Protein AF-A0A1D7UCL5-F1 (afdb_monomer_lite)

Sequence (82 aa):
MACDASAKAMAAKLHERCNEPLQAITLIGQCMTKALFAGNSAVVLFWALVHAHYRVAALYGDTESPIAQLSEIVIPDPYGND

pLDDT: mean 80.28, std 16.42, range [49.03, 97.94]

Radius of gyration: 16.04 Å; chains: 1; bounding box: 40×43×25 Å

Structure (mmCIF, N/CA/C/O backbone):
data_AF-A0A1D7UCL5-F1
#
_entry.id   AF-A0A1D7UCL5-F1
#
loop_
_atom_site.group_PDB
_atom_site.id
_atom_site.type_symbol
_atom_site.label_atom_id
_atom_site.label_alt_id
_atom_site.label_comp_id
_atom_site.label_asym_id
_atom_site.label_entity_id
_atom_site.label_seq_id
_atom_site.pdbx_PDB_ins_code
_atom_site.Cartn_x
_atom_site.Cartn_y
_atom_site.Cartn_z
_atom_site.occupancy
_atom_site.B_iso_or_equiv
_atom_site.auth_seq_id
_atom_site.auth_comp_id
_atom_site.auth_asym_id
_atom_site.auth_atom_id
_atom_site.pdbx_PDB_model_num
ATOM 1 N N . MET A 1 1 ? -3.777 -9.745 -15.128 1.00 49.03 1 MET A N 1
ATOM 2 C CA . MET A 1 1 ? -2.504 -9.210 -15.662 1.00 49.03 1 MET A CA 1
ATOM 3 C C . MET A 1 1 ? -2.477 -7.676 -15.803 1.00 49.03 1 MET A C 1
ATOM 5 O O . MET A 1 1 ? -1.400 -7.113 -15.722 1.00 49.03 1 MET A O 1
ATOM 9 N N . ALA A 1 2 ? -3.616 -6.968 -15.922 1.00 59.34 2 ALA A N 1
ATOM 10 C CA . ALA A 1 2 ? -3.639 -5.494 -16.014 1.00 59.34 2 ALA A CA 1
ATOM 11 C C . ALA A 1 2 ? -3.351 -4.737 -14.690 1.00 59.34 2 ALA A C 1
ATOM 13 O O . ALA A 1 2 ? -2.764 -3.660 -14.721 1.00 59.34 2 ALA A O 1
ATOM 14 N N . CYS A 1 3 ? -3.722 -5.301 -13.531 1.00 70.31 3 CYS A N 1
ATOM 15 C CA . CYS A 1 3 ? -3.555 -4.652 -12.216 1.00 70.31 3 CYS A CA 1
ATOM 16 C C . CYS A 1 3 ? -2.075 -4.435 -11.833 1.00 70.31 3 CYS A C 1
ATOM 18 O O . CYS A 1 3 ? -1.728 -3.413 -11.247 1.00 70.31 3 CYS A O 1
ATOM 20 N N . ASP A 1 4 ? -1.197 -5.361 -12.228 1.00 81.38 4 ASP A N 1
ATOM 21 C CA . ASP A 1 4 ? 0.231 -5.319 -11.898 1.00 81.38 4 ASP A CA 1
ATOM 22 C C . ASP A 1 4 ? 0.982 -4.209 -12.656 1.00 81.38 4 ASP A C 1
ATOM 24 O O . ASP A 1 4 ? 1.685 -3.402 -12.050 1.00 81.38 4 ASP A O 1
ATOM 28 N N . ALA A 1 5 ? 0.744 -4.075 -13.966 1.00 85.94 5 ALA A N 1
ATOM 29 C CA . ALA A 1 5 ? 1.332 -3.000 -14.768 1.00 85.94 5 ALA A CA 1
ATOM 30 C C . ALA A 1 5 ? 0.905 -1.605 -14.270 1.00 85.94 5 ALA A C 1
ATOM 32 O O . ALA A 1 5 ? 1.722 -0.685 -14.202 1.00 85.94 5 ALA A O 1
ATOM 33 N N . SER A 1 6 ? -0.363 -1.448 -13.867 1.00 90.50 6 SER A N 1
ATOM 34 C CA . SER A 1 6 ? -0.854 -0.205 -13.260 1.00 90.50 6 SER A CA 1
ATOM 35 C C . SER A 1 6 ? -0.220 0.071 -11.895 1.00 90.50 6 SER A C 1
ATOM 37 O O . SER A 1 6 ? 0.117 1.220 -11.605 1.00 90.50 6 SER A O 1
ATOM 39 N N . ALA A 1 7 ? -0.023 -0.961 -11.069 1.00 90.75 7 ALA A N 1
ATOM 40 C CA . ALA A 1 7 ? 0.632 -0.827 -9.771 1.00 90.75 7 ALA A CA 1
ATOM 41 C C . ALA A 1 7 ? 2.105 -0.413 -9.921 1.00 90.75 7 ALA A C 1
ATOM 43 O O . ALA A 1 7 ? 2.561 0.515 -9.251 1.00 90.75 7 ALA A O 1
ATOM 44 N N . LYS A 1 8 ? 2.824 -1.018 -10.872 1.00 90.31 8 LYS A N 1
ATOM 45 C CA . LYS A 1 8 ? 4.207 -0.656 -11.202 1.00 90.31 8 LYS A CA 1
ATOM 46 C C . LYS A 1 8 ? 4.330 0.789 -11.693 1.00 90.31 8 LYS A C 1
ATOM 48 O O . LYS A 1 8 ? 5.201 1.524 -11.234 1.00 90.31 8 LYS A O 1
ATOM 53 N N . ALA A 1 9 ? 3.433 1.229 -12.578 1.00 92.19 9 ALA A N 1
ATOM 54 C CA . ALA A 1 9 ? 3.418 2.612 -13.057 1.00 92.19 9 ALA A CA 1
ATOM 55 C C . ALA A 1 9 ? 3.128 3.619 -11.930 1.00 92.19 9 ALA A C 1
ATOM 57 O O . ALA A 1 9 ? 3.714 4.699 -11.893 1.00 92.19 9 ALA A O 1
ATOM 58 N N . MET A 1 10 ? 2.240 3.274 -10.992 1.00 94.12 10 MET A N 1
ATOM 59 C CA . MET A 1 10 ? 1.978 4.109 -9.819 1.00 94.12 10 MET A CA 1
ATOM 60 C C . MET A 1 10 ? 3.193 4.181 -8.887 1.00 94.12 10 MET A C 1
ATOM 62 O O . MET A 1 10 ? 3.524 5.263 -8.411 1.00 94.12 10 MET A O 1
ATOM 66 N N . ALA A 1 11 ? 3.886 3.064 -8.662 1.00 92.25 11 ALA A N 1
ATOM 67 C CA . ALA A 1 11 ? 5.109 3.040 -7.865 1.00 92.25 11 ALA A CA 1
ATOM 68 C C . ALA A 1 11 ? 6.201 3.953 -8.452 1.00 92.25 11 ALA A C 1
ATOM 70 O O . ALA A 1 11 ? 6.815 4.716 -7.710 1.00 92.25 11 ALA A O 1
ATOM 71 N N . ALA A 1 12 ? 6.387 3.949 -9.778 1.00 91.00 12 ALA A N 1
ATOM 72 C CA . ALA A 1 12 ? 7.315 4.860 -10.454 1.00 91.00 12 ALA A CA 1
ATOM 73 C C . ALA A 1 12 ? 6.927 6.337 -10.255 1.00 91.00 12 ALA A C 1
ATOM 75 O O . ALA A 1 12 ? 7.760 7.149 -9.862 1.00 91.00 12 ALA A O 1
ATOM 76 N N . LYS A 1 13 ? 5.639 6.674 -10.407 1.00 93.06 13 LYS A N 1
ATOM 77 C CA . LYS A 1 13 ? 5.137 8.035 -10.140 1.00 93.06 13 LYS A CA 1
ATOM 78 C C . LYS A 1 13 ? 5.357 8.479 -8.696 1.00 93.06 13 LYS A C 1
ATOM 80 O O . LYS A 1 13 ? 5.563 9.662 -8.449 1.00 93.06 13 LYS A O 1
ATOM 85 N N . LEU A 1 14 ? 5.272 7.561 -7.733 1.00 91.69 14 LEU A N 1
ATOM 86 C CA . LEU A 1 14 ? 5.555 7.875 -6.333 1.00 91.69 14 LEU A CA 1
ATOM 87 C C . LEU A 1 14 ? 7.041 8.154 -6.105 1.00 91.69 14 LEU A C 1
ATOM 89 O O . LEU A 1 14 ? 7.347 9.066 -5.347 1.00 91.69 14 LEU A O 1
ATOM 93 N N . HIS A 1 15 ? 7.941 7.437 -6.784 1.00 87.81 15 HIS A N 1
ATOM 94 C CA . HIS A 1 15 ? 9.377 7.749 -6.762 1.00 87.81 15 HIS A CA 1
ATOM 95 C C . HIS A 1 15 ? 9.679 9.129 -7.348 1.00 87.81 15 HIS A C 1
ATOM 97 O O . HIS A 1 15 ? 10.470 9.868 -6.781 1.00 87.81 15 HIS A O 1
ATOM 103 N N . GLU A 1 16 ? 9.010 9.515 -8.435 1.00 88.81 16 GLU A N 1
ATOM 104 C CA . GLU A 1 16 ? 9.187 10.843 -9.044 1.00 88.81 16 GLU A CA 1
ATOM 105 C C . GLU A 1 16 ? 8.599 11.977 -8.192 1.00 88.81 16 GLU A C 1
ATOM 107 O O . GLU A 1 16 ? 9.109 13.095 -8.190 1.00 88.81 16 GLU A O 1
ATOM 112 N N . ARG A 1 17 ? 7.485 11.713 -7.498 1.00 90.56 17 ARG A N 1
ATOM 113 C CA . ARG A 1 17 ? 6.711 12.740 -6.787 1.00 90.56 17 ARG A CA 1
ATOM 114 C C . ARG A 1 17 ? 7.157 12.954 -5.343 1.00 90.56 17 ARG A C 1
ATOM 116 O O . ARG A 1 17 ? 6.957 14.046 -4.812 1.00 90.56 17 ARG A O 1
ATOM 123 N N . CYS A 1 18 ? 7.670 11.922 -4.684 1.00 86.88 18 CYS A N 1
ATOM 124 C CA . CYS A 1 18 ? 8.082 11.988 -3.288 1.00 86.88 18 CYS A CA 1
ATOM 125 C C . CYS A 1 18 ? 9.605 12.068 -3.206 1.00 86.88 18 CYS A C 1
ATOM 127 O O . CYS A 1 18 ? 10.290 11.097 -3.505 1.00 86.88 18 CYS A O 1
ATOM 129 N N . ASN A 1 19 ? 10.122 13.202 -2.727 1.00 77.56 19 ASN A N 1
ATOM 130 C CA . ASN A 1 19 ? 11.559 13.371 -2.488 1.00 77.56 19 ASN A CA 1
ATOM 131 C C . ASN A 1 19 ? 12.078 12.463 -1.360 1.00 77.56 19 ASN A C 1
ATOM 133 O O . ASN A 1 19 ? 13.258 12.127 -1.340 1.00 77.56 19 ASN A O 1
ATOM 137 N N . GLU A 1 20 ? 11.208 12.071 -0.422 1.00 82.38 20 GLU A N 1
ATOM 138 C CA . GLU A 1 20 ? 11.558 11.202 0.703 1.00 82.38 20 GLU A CA 1
ATOM 139 C C . GLU A 1 20 ? 10.810 9.858 0.634 1.00 82.38 20 GLU A C 1
ATOM 141 O O . GLU A 1 20 ? 9.573 9.847 0.554 1.00 82.38 20 GLU A O 1
ATOM 146 N N . PRO A 1 21 ? 11.508 8.711 0.767 1.00 83.62 21 PRO A N 1
ATOM 147 C CA . PRO A 1 21 ? 10.879 7.389 0.707 1.00 83.62 21 PRO A CA 1
ATOM 148 C C . PRO A 1 21 ? 9.783 7.155 1.756 1.00 83.62 21 PRO A C 1
ATOM 150 O O . PRO A 1 21 ? 8.763 6.515 1.488 1.00 83.62 21 PRO A O 1
ATOM 153 N N . LEU A 1 22 ? 9.962 7.716 2.956 1.00 87.62 22 LEU A N 1
ATOM 154 C CA . LEU A 1 22 ? 8.991 7.647 4.052 1.00 87.62 22 LEU A CA 1
ATOM 155 C C . LEU A 1 22 ? 7.649 8.290 3.687 1.00 87.62 22 LEU A C 1
ATOM 157 O O . LEU A 1 22 ? 6.595 7.791 4.094 1.00 87.62 22 LEU A O 1
ATOM 161 N N . GLN A 1 23 ? 7.668 9.358 2.889 1.00 90.75 23 GLN A N 1
ATOM 162 C CA . GLN A 1 23 ? 6.458 10.049 2.456 1.00 90.75 23 GLN A CA 1
ATOM 163 C C . GLN A 1 23 ? 5.614 9.160 1.535 1.00 90.75 23 GLN A C 1
ATOM 165 O O . GLN A 1 23 ? 4.403 9.033 1.735 1.00 90.75 23 GLN A O 1
ATOM 170 N N . ALA A 1 24 ? 6.252 8.496 0.570 1.00 91.69 24 ALA A N 1
ATOM 171 C CA . ALA A 1 24 ? 5.576 7.582 -0.345 1.00 91.69 24 ALA A CA 1
ATOM 172 C C . ALA A 1 24 ? 5.005 6.361 0.390 1.00 91.69 24 ALA A C 1
ATOM 174 O O . ALA A 1 24 ? 3.841 6.016 0.190 1.00 91.69 24 ALA A O 1
ATOM 175 N N . ILE A 1 25 ? 5.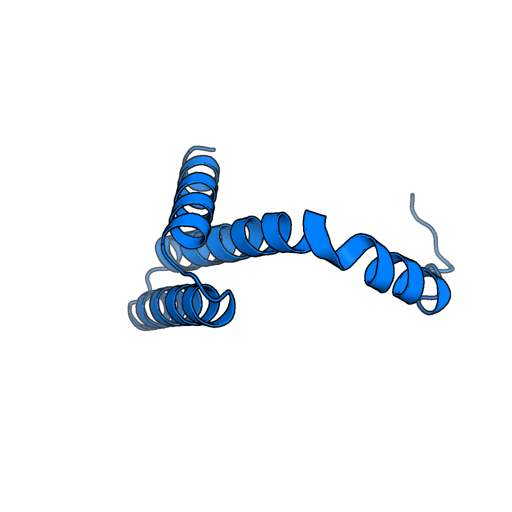780 5.749 1.294 1.00 91.75 25 ILE A N 1
ATOM 176 C CA . ILE A 1 25 ? 5.325 4.600 2.098 1.00 91.75 25 ILE A CA 1
ATOM 177 C C . ILE A 1 25 ? 4.124 4.988 2.968 1.00 91.75 25 ILE A C 1
ATOM 179 O O . ILE A 1 25 ? 3.136 4.254 3.023 1.00 91.75 25 ILE A O 1
ATOM 183 N N . THR A 1 26 ? 4.167 6.167 3.592 1.00 94.75 26 THR A N 1
ATOM 184 C CA . THR A 1 26 ? 3.053 6.680 4.401 1.00 94.75 26 THR A CA 1
ATOM 185 C C . THR A 1 26 ? 1.795 6.872 3.555 1.00 94.75 26 THR A C 1
ATOM 187 O O . THR A 1 26 ? 0.713 6.447 3.961 1.00 94.75 26 THR A O 1
ATOM 190 N N . LEU A 1 27 ? 1.921 7.454 2.357 1.00 95.81 27 LEU A N 1
ATOM 191 C CA . LEU A 1 27 ? 0.795 7.640 1.440 1.00 95.81 27 LEU A CA 1
ATOM 192 C C . LEU A 1 27 ? 0.177 6.293 1.029 1.00 95.81 27 LEU A C 1
ATOM 194 O O . LEU A 1 27 ? -1.041 6.124 1.097 1.00 95.81 27 LEU A O 1
ATOM 198 N N . ILE A 1 28 ? 1.014 5.318 0.662 1.00 95.31 28 ILE A N 1
ATOM 199 C CA . ILE A 1 28 ? 0.573 3.964 0.306 1.00 95.31 28 ILE A CA 1
ATOM 200 C C . ILE A 1 28 ? -0.181 3.319 1.481 1.00 95.31 28 ILE A C 1
ATOM 202 O O . ILE A 1 28 ? -1.283 2.798 1.295 1.00 95.31 28 ILE A O 1
ATOM 206 N N . GLY A 1 29 ? 0.361 3.411 2.700 1.00 95.06 29 GLY A N 1
ATOM 207 C CA . GLY A 1 29 ? -0.266 2.879 3.913 1.00 95.06 29 GLY A CA 1
ATOM 208 C C . GLY A 1 29 ? -1.612 3.534 4.240 1.00 95.06 29 GLY A C 1
ATOM 209 O O . GLY A 1 29 ? -2.570 2.843 4.598 1.00 95.06 29 GLY A O 1
ATOM 210 N N . GLN A 1 30 ? -1.736 4.851 4.046 1.00 97.69 30 GLN A N 1
ATOM 211 C CA . GLN A 1 30 ? -3.004 5.570 4.211 1.00 97.69 30 GLN A CA 1
ATOM 212 C C . GLN A 1 30 ? -4.051 5.123 3.184 1.00 97.69 30 GLN A C 1
ATOM 214 O O . GLN A 1 30 ? -5.212 4.911 3.538 1.00 97.69 30 GLN A O 1
ATOM 219 N N . CYS A 1 31 ? -3.660 4.965 1.919 1.00 97.25 31 CYS A N 1
ATOM 220 C CA . CYS A 1 31 ? -4.552 4.496 0.864 1.00 97.25 31 CYS A CA 1
ATOM 221 C C . CYS A 1 31 ? -5.028 3.058 1.106 1.00 97.25 31 CYS A C 1
ATOM 223 O O . CYS A 1 31 ? -6.219 2.777 0.958 1.00 97.25 31 CYS A O 1
ATOM 225 N N . MET A 1 32 ? -4.129 2.175 1.542 1.00 95.62 32 MET A N 1
ATOM 226 C CA . MET A 1 32 ? -4.459 0.797 1.895 1.00 95.62 32 MET A CA 1
ATOM 227 C C . MET A 1 32 ? -5.416 0.733 3.090 1.00 95.62 32 MET A C 1
ATOM 229 O O . MET A 1 32 ? -6.446 0.070 3.015 1.00 95.62 32 MET A O 1
ATOM 233 N N . THR A 1 33 ? -5.132 1.489 4.155 1.00 97.00 33 THR A N 1
ATOM 234 C CA . THR A 1 33 ? -5.983 1.567 5.353 1.00 97.00 33 THR A CA 1
ATOM 235 C C . THR A 1 33 ? -7.385 2.082 5.018 1.00 97.00 33 THR A C 1
ATOM 237 O O . THR A 1 33 ? -8.379 1.496 5.440 1.00 97.00 33 THR A O 1
ATOM 240 N N . LYS A 1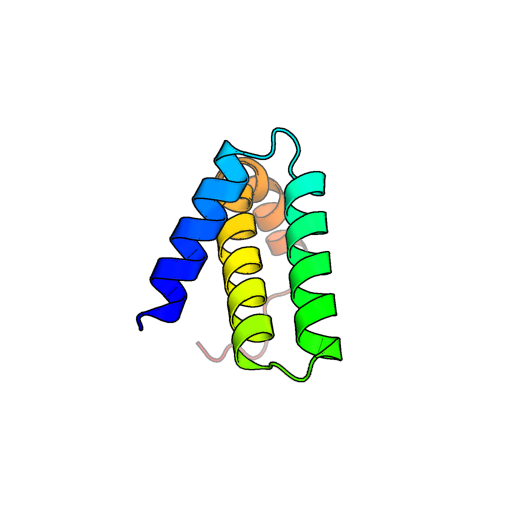 34 ? -7.491 3.141 4.202 1.00 97.94 34 LYS A N 1
ATOM 241 C CA . LYS A 1 34 ? -8.788 3.663 3.735 1.00 97.94 34 LYS A CA 1
ATOM 242 C C . LYS A 1 34 ? -9.575 2.618 2.945 1.00 97.94 34 LYS A C 1
ATOM 244 O O . LYS A 1 34 ? -10.772 2.468 3.165 1.00 97.94 34 LYS A O 1
ATOM 249 N N . ALA A 1 35 ? -8.914 1.890 2.046 1.00 96.50 35 ALA A N 1
ATOM 250 C CA . ALA A 1 35 ? -9.554 0.842 1.256 1.00 96.50 35 ALA A CA 1
ATOM 251 C C . ALA A 1 35 ? -10.013 -0.341 2.120 1.00 96.50 35 ALA A C 1
ATOM 253 O O . ALA A 1 35 ? -11.103 -0.868 1.899 1.00 96.50 35 ALA A O 1
ATOM 254 N N . LEU A 1 36 ? -9.216 -0.707 3.127 1.00 97.06 36 LEU A N 1
ATOM 255 C CA . LEU A 1 36 ? -9.539 -1.762 4.081 1.00 97.06 36 LEU A CA 1
ATOM 256 C C . LEU A 1 36 ? -10.802 -1.420 4.877 1.00 97.06 36 LEU A C 1
ATOM 258 O O . LEU A 1 36 ? -11.736 -2.216 4.905 1.00 97.06 36 LEU A O 1
ATOM 262 N N . PHE A 1 37 ? -10.873 -0.214 5.452 1.00 97.56 37 PHE A N 1
ATOM 263 C CA . PHE A 1 37 ? -12.059 0.235 6.192 1.00 97.56 37 PHE A CA 1
ATOM 264 C C . PHE A 1 37 ? -13.292 0.445 5.306 1.00 97.56 37 PHE A C 1
ATOM 266 O O . PHE A 1 37 ? -14.414 0.363 5.795 1.00 97.56 37 PHE A O 1
ATOM 273 N N . ALA A 1 38 ? -13.104 0.665 4.004 1.00 97.44 38 ALA A N 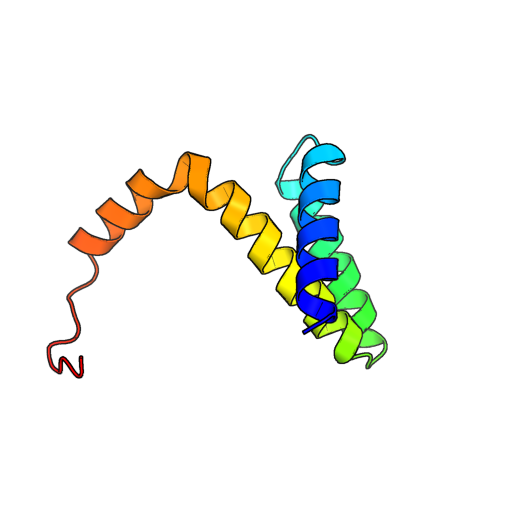1
ATOM 274 C CA . ALA A 1 38 ? -14.190 0.705 3.027 1.00 97.44 38 ALA A CA 1
ATOM 275 C C . ALA A 1 38 ? -14.621 -0.690 2.521 1.00 97.44 38 ALA A C 1
ATOM 277 O O . ALA A 1 38 ? -15.509 -0.775 1.676 1.00 97.44 38 ALA A O 1
ATOM 278 N N . GLY A 1 39 ? -13.985 -1.778 2.977 1.00 96.06 39 GLY A N 1
ATOM 279 C CA . GLY A 1 39 ? -14.275 -3.143 2.524 1.00 96.06 39 GLY A CA 1
ATOM 280 C C . GLY A 1 39 ? -13.862 -3.432 1.074 1.00 96.06 39 GLY A C 1
ATOM 281 O O . GLY A 1 39 ? -14.320 -4.410 0.486 1.00 96.06 39 GLY A O 1
ATOM 282 N N . ASN A 1 40 ? -13.008 -2.598 0.471 1.00 97.19 40 ASN A N 1
ATOM 283 C CA . ASN A 1 40 ? -12.616 -2.728 -0.931 1.00 97.19 40 ASN A CA 1
ATOM 284 C C . ASN A 1 40 ? -11.305 -3.516 -1.079 1.00 97.19 40 ASN A C 1
ATOM 286 O O . ASN A 1 40 ? -10.217 -2.947 -1.208 1.00 97.19 40 ASN A O 1
ATOM 290 N N . SER A 1 41 ? -11.420 -4.844 -1.087 1.00 92.06 41 SER A N 1
ATOM 291 C CA . SER A 1 41 ? -10.283 -5.772 -1.171 1.00 92.06 41 SER A CA 1
ATOM 292 C C . SER A 1 41 ? -9.444 -5.611 -2.444 1.00 92.06 41 SER A C 1
ATOM 294 O O . SER A 1 41 ? -8.222 -5.741 -2.390 1.00 92.06 41 SER A O 1
ATOM 296 N N . ALA A 1 42 ? -10.063 -5.267 -3.578 1.00 93.94 42 ALA A N 1
ATOM 297 C CA . ALA A 1 42 ? -9.352 -5.047 -4.836 1.00 93.94 42 ALA A CA 1
ATOM 298 C C . ALA A 1 42 ? -8.398 -3.844 -4.750 1.00 93.94 42 ALA A C 1
ATOM 300 O O . ALA A 1 42 ? -7.263 -3.908 -5.222 1.00 93.94 42 ALA A O 1
ATOM 301 N N . VAL A 1 43 ? -8.836 -2.760 -4.106 1.00 94.88 43 VAL A N 1
ATOM 302 C CA . VAL A 1 43 ? -8.009 -1.561 -3.914 1.00 94.88 43 VAL A CA 1
ATOM 303 C C . VAL A 1 43 ? -6.929 -1.798 -2.857 1.00 94.88 43 VAL A C 1
ATOM 305 O O . VAL A 1 43 ? -5.809 -1.317 -3.0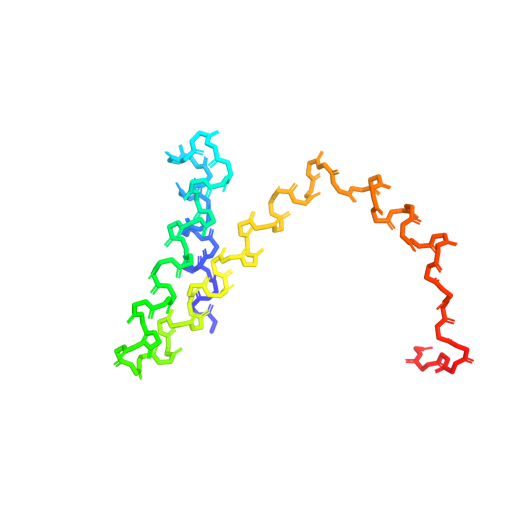23 1.00 94.88 43 VAL A O 1
ATOM 308 N N . VAL A 1 44 ? -7.209 -2.588 -1.815 1.00 94.75 44 VAL A N 1
ATOM 309 C CA . VAL A 1 44 ? -6.179 -3.034 -0.859 1.00 94.75 44 VAL A CA 1
ATOM 310 C C . VAL A 1 44 ? -5.071 -3.805 -1.582 1.00 94.75 44 VAL A C 1
ATOM 312 O O . VAL A 1 44 ? -3.898 -3.459 -1.443 1.00 94.75 44 VAL A O 1
ATOM 315 N N . LEU A 1 45 ? -5.436 -4.796 -2.405 1.00 94.12 45 LEU A N 1
ATOM 316 C CA . LEU A 1 45 ? -4.477 -5.586 -3.180 1.00 94.12 45 LEU A CA 1
ATOM 317 C C . LEU A 1 45 ? -3.667 -4.713 -4.146 1.00 94.12 45 LEU A C 1
ATOM 319 O O . LEU A 1 45 ? -2.455 -4.879 -4.257 1.00 94.12 45 LEU A O 1
ATOM 323 N N . PHE A 1 46 ? -4.315 -3.749 -4.804 1.00 94.69 46 PHE A N 1
ATOM 324 C CA . PHE A 1 46 ? -3.629 -2.791 -5.667 1.00 94.69 46 PHE A CA 1
ATOM 325 C C . PHE A 1 46 ? -2.539 -2.020 -4.909 1.00 94.69 46 PHE A C 1
ATOM 327 O O . PHE A 1 46 ? -1.389 -2.015 -5.339 1.00 94.69 46 PHE A O 1
ATOM 334 N N . TRP A 1 47 ? -2.854 -1.417 -3.758 1.00 95.69 47 TRP A N 1
ATOM 335 C CA . TRP A 1 47 ? -1.860 -0.666 -2.980 1.00 95.69 47 TRP A CA 1
ATOM 336 C C . TRP A 1 47 ? -0.773 -1.557 -2.371 1.00 95.69 47 TRP A C 1
ATOM 338 O O . TRP A 1 47 ? 0.359 -1.102 -2.212 1.00 95.69 47 TRP A O 1
ATOM 348 N N . ALA A 1 48 ? -1.070 -2.829 -2.091 1.00 94.12 48 ALA A N 1
ATOM 349 C CA . ALA A 1 48 ? -0.065 -3.802 -1.667 1.00 94.12 48 ALA A CA 1
ATOM 350 C C . ALA A 1 48 ? 0.938 -4.103 -2.793 1.00 94.12 48 ALA A C 1
ATOM 352 O O . ALA A 1 48 ? 2.146 -4.111 -2.557 1.00 94.12 48 ALA A O 1
ATOM 353 N N . LEU A 1 49 ? 0.457 -4.254 -4.032 1.00 93.00 49 LEU A N 1
ATOM 354 C CA . LEU A 1 49 ? 1.316 -4.400 -5.210 1.00 93.00 49 LEU A CA 1
ATOM 355 C C . LEU A 1 49 ? 2.132 -3.129 -5.479 1.00 93.00 49 LEU A C 1
ATOM 357 O O . LEU A 1 49 ? 3.324 -3.220 -5.759 1.00 93.00 49 LEU A O 1
ATOM 361 N N . VAL A 1 50 ? 1.533 -1.939 -5.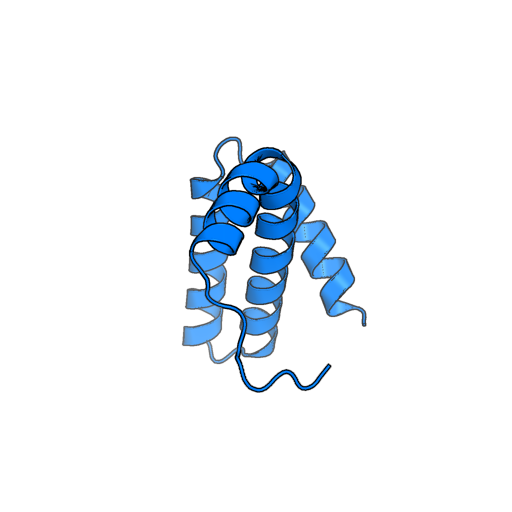336 1.00 93.94 50 VAL A N 1
ATOM 362 C CA . VAL A 1 50 ? 2.265 -0.662 -5.440 1.00 93.94 50 VAL A CA 1
ATOM 363 C C . VAL A 1 50 ? 3.396 -0.609 -4.414 1.00 93.94 50 VAL A C 1
ATOM 365 O O . VAL A 1 50 ? 4.512 -0.242 -4.770 1.00 93.94 50 VAL A O 1
ATOM 368 N N . HIS A 1 51 ? 3.144 -1.015 -3.164 1.00 92.38 51 HIS A N 1
ATOM 369 C CA . HIS A 1 51 ? 4.175 -1.078 -2.126 1.00 92.38 51 HIS A CA 1
ATOM 370 C C . HIS A 1 51 ? 5.314 -2.034 -2.499 1.00 92.38 51 HIS A C 1
ATOM 372 O O . HIS A 1 51 ? 6.481 -1.671 -2.358 1.00 92.38 51 HIS A O 1
ATOM 378 N N . ALA A 1 52 ? 4.989 -3.227 -3.006 1.00 90.00 52 ALA A N 1
ATOM 379 C CA . ALA A 1 52 ? 5.986 -4.199 -3.445 1.00 90.00 52 ALA A CA 1
ATOM 380 C C . ALA A 1 52 ? 6.876 -3.625 -4.559 1.00 90.00 52 ALA A C 1
ATOM 382 O O . ALA A 1 52 ? 8.095 -3.608 -4.413 1.00 90.00 52 ALA A O 1
ATOM 383 N N . HIS A 1 53 ? 6.285 -3.060 -5.618 1.00 89.31 53 HIS A N 1
ATOM 384 C CA . HIS A 1 53 ? 7.036 -2.436 -6.717 1.00 89.31 53 HIS A CA 1
ATOM 385 C C . HIS A 1 53 ? 7.852 -1.220 -6.261 1.00 89.31 53 HIS A C 1
ATOM 387 O O . HIS A 1 53 ? 8.993 -1.046 -6.689 1.00 89.31 53 HIS A O 1
ATOM 393 N N . TYR A 1 54 ? 7.301 -0.400 -5.361 1.00 88.88 54 TYR A N 1
ATOM 394 C CA . TYR A 1 54 ? 7.992 0.764 -4.804 1.00 88.88 54 TYR A CA 1
ATOM 395 C C . TYR A 1 54 ? 9.245 0.351 -4.024 1.00 88.88 54 TYR A C 1
ATOM 397 O O . TYR A 1 54 ? 10.319 0.926 -4.216 1.00 88.88 54 TYR A O 1
ATOM 405 N N . ARG A 1 55 ? 9.118 -0.689 -3.187 1.00 84.62 55 ARG A N 1
ATOM 406 C CA . ARG A 1 55 ? 10.224 -1.254 -2.409 1.00 84.62 55 ARG A CA 1
ATOM 407 C C . ARG A 1 55 ? 11.239 -1.954 -3.302 1.00 84.62 55 ARG A C 1
ATOM 409 O O . ARG A 1 55 ? 12.413 -1.717 -3.099 1.00 84.62 55 ARG A O 1
ATOM 416 N N . VAL A 1 56 ? 10.836 -2.737 -4.304 1.00 74.06 56 VAL A N 1
ATOM 417 C CA . VAL A 1 56 ? 11.772 -3.417 -5.227 1.00 74.06 56 VAL A CA 1
ATOM 418 C C . VAL A 1 56 ? 12.703 -2.425 -5.932 1.00 74.06 56 VAL A C 1
ATOM 420 O O . VAL A 1 56 ? 13.902 -2.673 -6.017 1.00 74.06 56 VAL A O 1
ATOM 423 N N . ALA A 1 57 ? 12.191 -1.269 -6.364 1.00 62.12 57 ALA A N 1
ATOM 424 C CA . ALA A 1 57 ? 13.031 -0.211 -6.927 1.00 62.12 57 ALA A CA 1
ATOM 425 C C . ALA A 1 57 ? 14.000 0.405 -5.895 1.00 62.12 57 ALA A C 1
ATOM 427 O O . ALA A 1 57 ? 15.130 0.728 -6.245 1.00 62.12 57 ALA A O 1
ATOM 428 N N . ALA A 1 58 ? 13.592 0.524 -4.626 1.00 57.09 58 ALA A N 1
ATOM 429 C CA . ALA A 1 58 ? 14.471 0.978 -3.543 1.00 57.09 58 ALA A CA 1
ATOM 430 C C . ALA A 1 58 ? 15.503 -0.089 -3.122 1.00 57.09 58 ALA A C 1
ATOM 432 O O . ALA A 1 58 ? 16.613 0.245 -2.721 1.00 57.09 58 ALA A O 1
ATOM 433 N N . LEU A 1 59 ? 15.154 -1.374 -3.237 1.00 54.03 59 LEU A N 1
ATOM 434 C CA . LEU A 1 59 ? 16.022 -2.500 -2.900 1.00 54.03 59 LEU A CA 1
ATOM 435 C C . LEU A 1 59 ? 17.212 -2.602 -3.876 1.00 54.03 59 LEU A C 1
ATOM 437 O O . LEU A 1 59 ? 18.340 -2.847 -3.450 1.00 54.03 59 LEU A O 1
ATOM 441 N N . TYR A 1 60 ? 16.996 -2.339 -5.167 1.00 53.62 60 TYR A N 1
ATOM 442 C CA . TYR A 1 60 ? 18.047 -2.451 -6.188 1.00 53.62 60 TYR A CA 1
ATOM 443 C C . TYR A 1 60 ? 19.216 -1.459 -6.026 1.00 53.62 60 TYR A C 1
ATOM 445 O O . TYR A 1 60 ? 20.281 -1.698 -6.583 1.00 53.62 60 TYR A O 1
ATOM 453 N N . GLY A 1 61 ? 19.036 -0.355 -5.291 1.00 54.59 61 GLY A N 1
ATOM 454 C CA . GLY A 1 61 ? 20.087 0.651 -5.088 1.00 54.59 61 GLY A CA 1
ATOM 455 C C . GLY A 1 61 ? 20.916 0.478 -3.812 1.00 54.59 61 GLY A C 1
ATOM 456 O O . GLY A 1 61 ? 22.065 0.904 -3.792 1.00 54.59 61 GLY A O 1
ATOM 457 N N . ASP A 1 62 ? 20.346 -0.127 -2.761 1.00 51.97 62 ASP A N 1
ATOM 458 C CA . ASP A 1 62 ? 20.907 -0.061 -1.396 1.00 51.97 62 ASP A CA 1
ATOM 459 C C . ASP A 1 62 ? 20.856 -1.399 -0.627 1.00 51.97 62 ASP A C 1
ATOM 461 O O . ASP A 1 62 ? 21.348 -1.493 0.496 1.00 51.97 62 ASP A O 1
ATOM 465 N N . THR A 1 63 ? 20.262 -2.465 -1.194 1.00 50.09 63 THR A N 1
ATOM 466 C CA . THR A 1 63 ? 20.051 -3.727 -0.449 1.00 50.09 63 THR A CA 1
ATOM 467 C C . THR A 1 63 ? 20.827 -4.961 -0.899 1.00 50.09 63 THR A C 1
ATOM 469 O O . THR A 1 63 ? 20.677 -6.006 -0.267 1.00 50.09 63 THR A O 1
ATOM 472 N N . GLU A 1 64 ? 21.735 -4.871 -1.874 1.00 51.78 64 GLU A N 1
ATOM 473 C CA . GLU A 1 64 ? 22.655 -5.998 -2.121 1.00 51.78 64 GLU A CA 1
ATOM 474 C C . GLU A 1 64 ? 23.549 -6.280 -0.896 1.00 51.78 64 GLU A C 1
ATOM 476 O O . GLU A 1 64 ? 23.747 -7.435 -0.528 1.00 51.78 64 GLU A O 1
ATOM 481 N N . SER A 1 65 ? 24.009 -5.239 -0.191 1.00 54.06 65 SER A N 1
ATOM 482 C CA . SER A 1 65 ? 24.898 -5.387 0.975 1.00 54.06 65 SER A CA 1
ATOM 483 C C . SER A 1 65 ? 24.218 -6.003 2.222 1.00 54.06 65 SER A C 1
ATOM 485 O O . SER A 1 6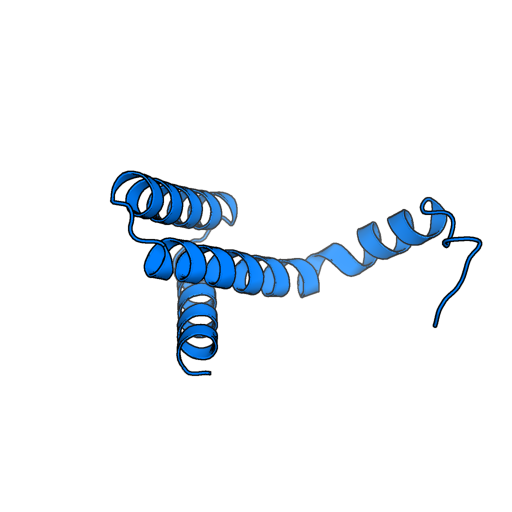5 ? 24.752 -6.964 2.777 1.00 54.06 65 SER A O 1
ATOM 487 N N . PRO A 1 66 ? 23.024 -5.558 2.661 1.00 56.62 66 PRO A N 1
ATOM 488 C CA . PRO A 1 66 ? 22.299 -6.163 3.782 1.00 56.62 66 PRO A CA 1
ATOM 489 C C . PRO A 1 66 ? 21.742 -7.564 3.489 1.00 56.62 66 PRO A C 1
ATOM 491 O O . PRO A 1 66 ? 21.664 -8.381 4.403 1.00 56.62 66 PRO A O 1
ATOM 494 N N . ILE A 1 67 ? 21.350 -7.869 2.243 1.00 60.12 67 ILE A N 1
ATOM 495 C CA . ILE A 1 67 ? 20.859 -9.211 1.876 1.00 60.12 67 ILE A CA 1
ATOM 496 C C . ILE A 1 67 ? 22.013 -10.222 1.873 1.00 60.12 67 ILE A C 1
ATOM 498 O O . ILE A 1 67 ? 21.844 -11.326 2.389 1.00 60.12 67 ILE A O 1
ATOM 502 N N . ALA A 1 68 ? 23.197 -9.834 1.384 1.00 61.53 68 ALA A N 1
ATOM 503 C CA . ALA A 1 68 ? 24.401 -10.655 1.499 1.00 61.53 68 ALA A CA 1
ATOM 504 C C . ALA A 1 68 ? 24.748 -10.941 2.973 1.00 61.53 68 ALA A C 1
ATOM 506 O O . ALA A 1 68 ? 24.955 -12.095 3.340 1.00 61.53 68 ALA A O 1
ATOM 507 N N . GLN A 1 69 ? 24.695 -9.930 3.845 1.00 61.72 69 GLN A N 1
ATOM 508 C CA . GLN A 1 69 ? 24.914 -10.114 5.288 1.00 61.72 69 GLN A CA 1
ATOM 509 C C . GLN A 1 69 ? 23.861 -11.020 5.943 1.00 61.72 69 GLN A C 1
ATOM 511 O O . GLN A 1 69 ? 24.182 -11.818 6.819 1.00 61.72 69 GLN A O 1
ATOM 516 N N . LEU A 1 70 ? 22.598 -10.941 5.514 1.00 62.72 70 LEU A N 1
ATOM 517 C CA . LEU A 1 70 ? 21.551 -11.837 6.007 1.00 62.72 70 LEU A CA 1
ATOM 518 C C . LEU A 1 70 ? 21.783 -13.286 5.569 1.00 62.72 70 LEU A C 1
ATOM 520 O O . LEU A 1 70 ? 21.498 -14.188 6.349 1.00 62.72 70 LEU A O 1
ATOM 524 N N . SER A 1 71 ? 22.341 -13.527 4.379 1.00 64.12 71 SER A N 1
ATOM 525 C CA . SER A 1 71 ? 22.672 -14.885 3.921 1.00 64.12 71 SER A CA 1
ATOM 526 C C . SER A 1 71 ? 23.779 -15.563 4.740 1.00 64.12 71 SER A C 1
ATOM 528 O O . SER A 1 71 ? 23.802 -16.785 4.828 1.00 64.12 71 SER A O 1
ATOM 530 N N . GLU A 1 72 ? 24.648 -14.790 5.400 1.00 66.31 72 GLU A N 1
ATOM 531 C CA . GLU A 1 72 ? 25.652 -15.323 6.335 1.00 66.31 72 GLU A CA 1
ATOM 532 C C . GLU A 1 72 ? 25.044 -15.739 7.687 1.00 66.31 72 GLU A C 1
ATOM 534 O O . GLU A 1 72 ? 25.623 -16.548 8.410 1.00 66.31 72 GLU A O 1
ATOM 539 N N . ILE A 1 73 ? 23.876 -15.190 8.038 1.00 69.31 73 ILE A N 1
ATOM 540 C CA . ILE A 1 73 ? 23.203 -15.400 9.330 1.00 69.31 73 ILE A CA 1
ATOM 541 C C . ILE A 1 73 ? 22.063 -16.419 9.206 1.00 69.31 73 ILE A C 1
ATOM 543 O O . ILE A 1 73 ? 21.797 -17.184 10.135 1.00 69.31 73 ILE A O 1
ATOM 547 N N . VAL A 1 74 ? 21.361 -16.426 8.072 1.00 70.31 74 VAL A N 1
ATOM 548 C CA . VAL A 1 74 ? 20.259 -17.349 7.808 1.00 70.31 74 VAL A CA 1
ATOM 549 C C . VAL A 1 74 ? 20.844 -18.709 7.451 1.00 70.31 74 VAL A C 1
ATOM 551 O O . VAL A 1 74 ? 21.344 -18.923 6.351 1.00 70.31 74 VAL A O 1
ATOM 554 N N . ILE A 1 75 ? 20.763 -19.642 8.399 1.00 66.06 75 ILE A N 1
ATOM 555 C CA . ILE A 1 75 ? 21.084 -21.051 8.171 1.00 66.06 75 ILE A CA 1
ATOM 556 C C . ILE A 1 75 ? 20.138 -21.560 7.067 1.00 66.06 75 ILE A C 1
ATOM 558 O O . ILE A 1 75 ? 18.920 -21.486 7.263 1.00 66.06 75 ILE A O 1
ATOM 562 N N . PRO A 1 76 ? 20.653 -22.050 5.922 1.00 61.53 76 PRO A N 1
ATOM 563 C CA . PRO A 1 76 ? 19.821 -22.663 4.894 1.00 61.53 76 PRO A CA 1
ATOM 564 C C . PRO A 1 76 ? 18.999 -23.798 5.504 1.00 61.53 76 PRO A C 1
ATOM 566 O O . PRO A 1 76 ? 19.508 -24.530 6.356 1.00 61.53 76 PRO A O 1
ATOM 569 N N . ASP A 1 77 ? 17.742 -23.941 5.081 1.00 62.16 77 ASP A N 1
ATOM 570 C CA . ASP A 1 77 ? 16.888 -25.037 5.539 1.00 62.16 77 ASP A CA 1
ATOM 571 C C . ASP A 1 77 ? 17.621 -26.380 5.325 1.00 62.16 77 ASP A C 1
ATOM 573 O O . ASP A 1 77 ? 17.984 -26.702 4.189 1.00 62.16 77 ASP A O 1
ATOM 577 N N . PRO A 1 78 ? 17.888 -27.168 6.386 1.00 61.62 78 PRO A N 1
ATOM 578 C CA . PRO A 1 78 ? 18.561 -28.458 6.252 1.00 61.62 78 PRO A CA 1
ATOM 579 C C . PRO A 1 78 ? 17.722 -29.490 5.482 1.00 61.62 78 PRO A C 1
ATOM 581 O O . PRO A 1 78 ? 18.246 -30.542 5.116 1.00 61.62 78 PRO A O 1
ATOM 584 N N . TYR A 1 79 ? 16.443 -29.205 5.220 1.00 66.62 79 TYR A N 1
ATOM 585 C CA . TYR A 1 79 ? 15.541 -30.035 4.426 1.00 66.62 79 TYR A CA 1
ATOM 586 C C . TYR A 1 79 ? 15.316 -29.425 3.040 1.00 66.62 79 TYR A C 1
ATOM 588 O O . TYR A 1 79 ? 14.179 -29.186 2.635 1.00 66.62 79 TYR A O 1
ATOM 596 N N . GLY A 1 80 ? 16.408 -29.161 2.319 1.00 58.69 80 GLY A N 1
ATOM 597 C CA . GLY A 1 80 ? 16.375 -28.662 0.946 1.00 58.69 80 GLY A CA 1
ATOM 598 C C . GLY A 1 80 ? 15.410 -29.462 0.067 1.00 58.69 80 GLY A C 1
ATOM 599 O O . GLY A 1 80 ? 15.675 -30.611 -0.276 1.00 58.69 80 GLY A O 1
ATOM 600 N N . ASN A 1 81 ? 14.286 -28.840 -0.280 1.00 50.25 81 ASN A N 1
ATOM 601 C CA . ASN A 1 81 ? 13.460 -29.228 -1.414 1.00 50.25 81 ASN A CA 1
ATOM 602 C C . ASN A 1 81 ? 13.585 -28.118 -2.456 1.00 50.25 81 ASN A C 1
ATOM 604 O O . ASN A 1 81 ? 12.676 -27.304 -2.593 1.00 50.25 81 ASN A O 1
ATOM 608 N N . ASP A 1 82 ? 14.727 -28.101 -3.138 1.00 53.94 82 ASP A N 1
ATOM 609 C CA . ASP A 1 82 ? 14.901 -27.526 -4.474 1.00 53.94 82 ASP A CA 1
ATOM 610 C C . ASP A 1 82 ? 15.636 -28.559 -5.341 1.00 53.94 82 ASP A C 1
ATOM 612 O O . ASP A 1 82 ? 16.657 -29.112 -4.864 1.00 53.94 82 ASP A O 1
#

Foldseek 3Di:
DVLLVVLLVVLVVLVVPDPDLVVSVVVLVVQLVVCVVVVNVSSNVSSVSNVVNNVVVVCVPPPPVVVVVVVVVDDPDPPDPD

Organism: NCBI:txid1526658

Secondary structure (DSSP, 8-state):
-HHHHHHHHHHHHHHHH-SSHHHHHHHHHHHHHHHHHTT-HHHHHHHHHHHHHHHHHHHHHH-HHHHHHHHHHSPPPSS---